Protein AF-A0A971RB36-F1 (afdb_monomer)

Radius of gyration: 19.67 Å; Cα contacts (8 Å, |Δi|>4): 35; chains: 1; bounding box: 32×28×58 Å

pLDDT: mean 81.43, std 14.9, range [55.38, 97.12]

Sequence (57 aa):
MKRIIYLLLATLFVVTSCNKYSYESVPGDPLEARIYTLDNGLKVYMVVNKDEPRVNA

Solvent-accessible surface area (backbone atoms only — not comparable to full-atom values): 3992 Å² total; per-residue (Å²): 116,67,68,60,54,56,55,59,55,57,61,66,70,71,73,81,83,82,72,97,71,76,66,48,72,62,92,88,49,91,68,65,45,39,38,32,75,46,98,86,70,51,75,48,79,46,63,84,74,79,91,56,91,77,88,80,133

Nearest PDB structures (foldseek):
  5vhs-assembly1_A  TM=3.727E-01  e=1.964E+00  Homo sapiens
  5vhh-assembly1_A  TM=3.431E-01  e=3.782E+00  Homo sapiens
  5vgz-assembly1_A  TM=3.404E-01  e=4.915E+00  Homo sapiens
  5vhi-assembly1_A  TM=3.349E-01  e=7.774E+00  Homo sapiens
  5f3h-assembly2_K  TM=2.613E-01  e=8.301E+00  Homo sapiens

Foldseek 3Di:
DVVVVVVVVVVVVPPPPDDPFDWDFDPPPPQRWTWGQDPVRDIDTDGDDPPDDDDDD

Mean predicted aligned error: 10.94 Å

Structure (mmCIF, N/CA/C/O backbone):
data_AF-A0A971RB36-F1
#
_entry.id   AF-A0A971RB36-F1
#
loop_
_atom_site.group_PDB
_atom_site.id
_atom_site.type_symbol
_atom_site.label_atom_id
_atom_site.label_alt_id
_atom_site.label_comp_id
_atom_site.label_asym_id
_atom_site.label_entity_id
_atom_site.label_seq_id
_atom_site.pdbx_PDB_ins_code
_atom_site.Cartn_x
_atom_site.Cartn_y
_atom_site.Cartn_z
_atom_site.occupancy
_atom_site.B_iso_or_equiv
_atom_site.auth_seq_id
_atom_site.auth_comp_id
_atom_site.auth_asym_id
_atom_site.auth_atom_id
_atom_site.pdbx_PDB_model_num
ATOM 1 N N . MET A 1 1 ? 12.084 -17.554 41.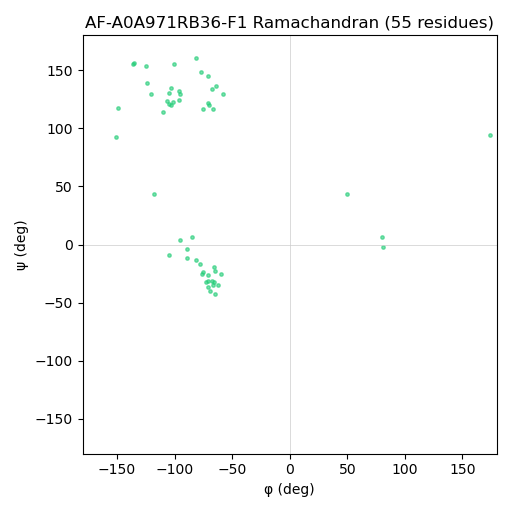945 1.00 60.69 1 MET A N 1
ATOM 2 C CA . MET A 1 1 ? 10.977 -17.720 40.971 1.00 60.69 1 MET A CA 1
ATOM 3 C C . MET A 1 1 ? 10.496 -16.399 40.363 1.00 60.69 1 MET A C 1
ATOM 5 O O . MET A 1 1 ? 10.329 -16.344 39.157 1.00 60.69 1 MET A O 1
ATOM 9 N N . LYS A 1 2 ? 10.375 -15.302 41.130 1.00 58.59 2 LYS A N 1
ATOM 10 C CA . LYS A 1 2 ? 9.939 -13.993 40.592 1.00 58.59 2 LYS A CA 1
ATOM 11 C C . LYS A 1 2 ? 10.915 -13.346 39.586 1.00 58.59 2 LYS A C 1
ATOM 13 O O . LYS A 1 2 ? 10.475 -12.715 38.641 1.00 58.59 2 LYS A O 1
ATOM 18 N N . ARG A 1 3 ? 12.233 -13.563 39.72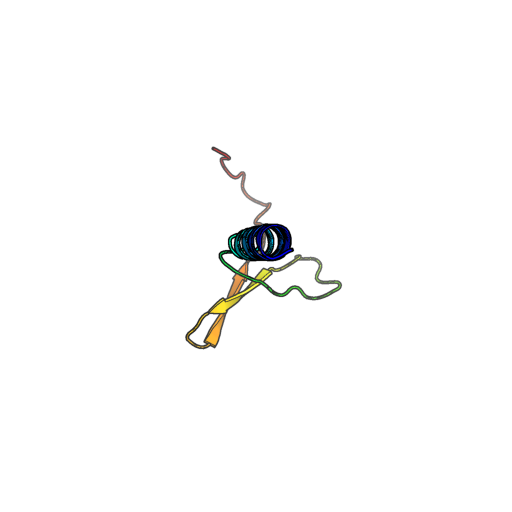5 1.00 66.12 3 ARG A N 1
ATOM 19 C CA . ARG A 1 3 ? 13.261 -13.038 38.793 1.00 66.12 3 ARG A CA 1
ATOM 20 C C . ARG A 1 3 ? 13.123 -13.559 37.356 1.00 66.12 3 ARG A C 1
ATOM 22 O O . ARG A 1 3 ? 13.358 -12.809 36.421 1.00 66.12 3 ARG A O 1
ATOM 29 N N . ILE A 1 4 ? 12.697 -14.814 37.199 1.00 74.06 4 ILE A N 1
ATOM 30 C CA . ILE A 1 4 ? 12.431 -15.422 35.886 1.00 74.06 4 ILE A CA 1
ATOM 31 C C . ILE A 1 4 ? 11.170 -14.805 35.263 1.00 74.06 4 ILE A C 1
ATOM 33 O O . ILE A 1 4 ? 11.152 -14.534 34.069 1.00 74.06 4 ILE A O 1
ATOM 37 N N . ILE A 1 5 ? 10.159 -14.491 36.084 1.00 74.88 5 ILE A N 1
ATOM 38 C CA . ILE A 1 5 ? 8.939 -13.791 35.650 1.00 74.88 5 ILE A CA 1
ATOM 39 C C . ILE A 1 5 ? 9.266 -12.367 35.173 1.00 74.88 5 ILE A C 1
ATOM 41 O O . ILE A 1 5 ? 8.788 -11.957 34.122 1.00 74.88 5 ILE A O 1
ATOM 45 N N . TYR A 1 6 ? 10.129 -11.634 35.887 1.00 73.75 6 TYR A N 1
ATOM 46 C CA . TYR A 1 6 ? 10.564 -10.298 35.457 1.00 73.75 6 TYR A CA 1
ATOM 47 C C . TYR A 1 6 ? 11.405 -10.324 34.169 1.00 73.75 6 TYR A C 1
ATOM 49 O O . TYR A 1 6 ? 11.270 -9.426 33.344 1.00 73.75 6 TYR A O 1
ATOM 57 N N . LEU A 1 7 ? 12.223 -11.363 33.959 1.00 70.31 7 LEU A N 1
ATOM 58 C CA . LEU A 1 7 ? 12.981 -11.554 32.715 1.00 70.31 7 LEU A CA 1
ATOM 59 C C . LEU A 1 7 ? 12.076 -11.898 31.520 1.00 70.31 7 LEU A C 1
ATOM 61 O O . LEU A 1 7 ? 12.281 -11.359 30.438 1.00 70.31 7 LEU A O 1
ATOM 65 N N . LEU A 1 8 ? 11.050 -12.731 31.719 1.00 69.00 8 LEU A N 1
ATOM 66 C CA . LEU A 1 8 ? 10.038 -13.043 30.699 1.00 69.00 8 LEU A CA 1
ATOM 67 C C . LEU A 1 8 ? 9.141 -11.843 30.354 1.00 69.00 8 LEU A C 1
ATOM 69 O O . LEU A 1 8 ? 8.704 -11.708 29.217 1.00 69.00 8 LEU A O 1
ATOM 73 N N . LEU A 1 9 ? 8.875 -10.955 31.315 1.00 66.69 9 LEU A N 1
ATOM 74 C CA . LEU A 1 9 ? 8.088 -9.741 31.080 1.00 66.69 9 LEU A CA 1
ATOM 75 C C . LEU A 1 9 ? 8.870 -8.690 30.270 1.00 66.69 9 LEU A C 1
ATOM 77 O O . LEU A 1 9 ? 8.284 -7.963 29.471 1.00 66.69 9 LEU A O 1
ATOM 81 N N . ALA A 1 10 ? 10.195 -8.630 30.442 1.00 65.88 10 ALA A N 1
ATOM 82 C CA . ALA A 1 10 ? 11.062 -7.688 29.737 1.00 65.88 10 ALA A CA 1
ATOM 83 C C . ALA A 1 10 ? 11.229 -8.013 28.239 1.00 65.88 10 ALA A C 1
ATOM 85 O O . ALA A 1 10 ? 11.365 -7.098 27.429 1.00 65.88 10 ALA A O 1
ATOM 86 N N . THR A 1 11 ? 11.180 -9.290 27.843 1.00 62.88 11 THR A N 1
ATOM 87 C CA . THR A 1 11 ? 11.305 -9.696 26.430 1.00 62.88 11 THR A CA 1
ATOM 88 C C . THR A 1 11 ? 10.039 -9.434 25.613 1.00 62.88 11 THR A C 1
ATOM 90 O O . THR A 1 11 ? 10.134 -9.209 24.409 1.00 62.88 11 THR A O 1
ATOM 93 N N . LEU A 1 12 ? 8.864 -9.389 26.250 1.00 61.31 12 LEU A N 1
ATOM 94 C CA . LEU A 1 12 ? 7.592 -9.107 25.575 1.00 61.31 12 LEU A CA 1
ATOM 95 C C . LEU A 1 12 ? 7.474 -7.637 25.124 1.00 61.31 12 LEU A C 1
ATOM 97 O O . LEU A 1 12 ? 6.792 -7.340 24.147 1.00 61.31 12 LEU A O 1
ATOM 101 N N . PHE A 1 13 ? 8.172 -6.715 25.796 1.00 57.53 13 PHE A N 1
ATOM 102 C CA . PHE A 1 13 ? 8.090 -5.273 25.522 1.00 57.53 13 PHE A CA 1
ATOM 103 C C . PHE A 1 13 ? 8.890 -4.824 24.282 1.00 57.53 13 PHE A C 1
ATOM 105 O O . PHE A 1 13 ? 8.650 -3.745 23.747 1.00 57.53 13 PHE A O 1
ATOM 112 N N . VAL A 1 14 ? 9.827 -5.647 23.794 1.00 58.28 14 VAL A N 1
ATOM 113 C CA . VAL A 1 14 ? 10.744 -5.296 22.687 1.00 58.28 14 VAL A CA 1
ATOM 114 C C . VAL A 1 14 ? 10.103 -5.460 21.297 1.00 58.28 14 VAL A C 1
ATOM 116 O O . VAL A 1 14 ? 10.626 -4.954 20.310 1.00 58.28 14 VAL A O 1
ATOM 119 N N . VAL A 1 15 ? 8.949 -6.122 21.186 1.00 57.72 15 VAL A N 1
ATOM 120 C CA . VAL A 1 15 ? 8.424 -6.590 19.886 1.00 57.72 15 VAL A CA 1
ATOM 121 C C . VAL A 1 15 ? 7.526 -5.562 19.168 1.00 57.72 15 VAL A C 1
ATOM 123 O O . VAL A 1 15 ? 7.118 -5.788 18.035 1.00 57.72 15 VAL A O 1
ATOM 126 N N . THR A 1 16 ? 7.219 -4.404 19.766 1.00 57.53 16 THR A N 1
ATOM 127 C CA . THR A 1 16 ? 6.155 -3.519 19.236 1.00 57.53 16 THR A CA 1
ATOM 128 C C . THR A 1 16 ? 6.602 -2.376 18.310 1.00 57.53 16 THR A C 1
ATOM 130 O O . THR A 1 16 ? 5.768 -1.561 17.918 1.00 57.53 16 THR A O 1
ATOM 133 N N . SER A 1 17 ? 7.880 -2.258 17.944 1.00 57.62 17 SER A N 1
ATOM 134 C CA . SER A 1 17 ? 8.414 -1.034 17.315 1.00 57.62 17 SER A CA 1
ATOM 135 C C . SER A 1 17 ? 8.962 -1.211 15.895 1.00 57.62 17 SER A C 1
ATOM 137 O O . SER A 1 17 ? 9.996 -0.643 15.550 1.00 57.62 17 SER A O 1
ATOM 139 N N . CYS A 1 18 ? 8.264 -1.944 15.024 1.00 60.62 18 CYS A N 1
ATOM 140 C CA . CYS A 1 18 ? 8.594 -1.920 13.597 1.00 60.62 18 CYS A CA 1
ATOM 141 C C . CYS A 1 18 ? 7.368 -2.182 12.721 1.00 60.62 18 CYS A C 1
ATOM 143 O O . CYS A 1 18 ? 7.026 -3.331 12.477 1.00 60.62 18 CYS A O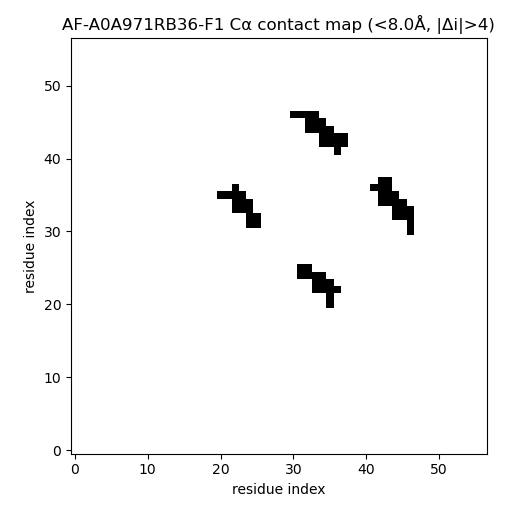 1
ATOM 145 N N . ASN A 1 19 ? 6.688 -1.111 12.306 1.00 58.59 19 ASN A N 1
ATOM 146 C CA . ASN A 1 19 ? 5.971 -0.944 11.033 1.00 58.59 19 ASN A CA 1
ATOM 147 C C . ASN A 1 19 ? 5.229 0.395 11.121 1.00 58.59 19 ASN A C 1
ATOM 149 O O . ASN A 1 19 ? 4.144 0.472 11.686 1.00 58.59 19 ASN A O 1
ATOM 153 N N . LYS A 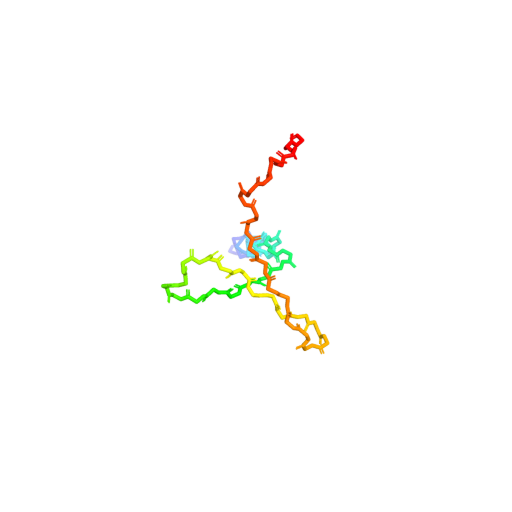1 20 ? 5.837 1.482 10.627 1.00 66.12 20 LYS A N 1
ATOM 154 C CA . LYS A 1 20 ? 5.210 2.813 10.713 1.00 66.12 20 LYS A CA 1
ATOM 155 C C . LYS A 1 20 ? 3.913 2.918 9.899 1.00 66.12 20 LYS A C 1
ATOM 157 O O . LYS A 1 20 ? 3.095 3.759 10.238 1.00 66.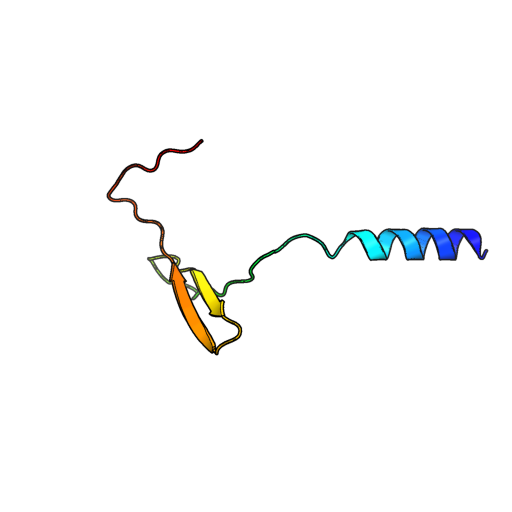12 20 LYS A O 1
ATOM 162 N N . TYR A 1 21 ? 3.720 2.070 8.883 1.00 74.31 21 TYR A N 1
ATOM 163 C CA . TYR A 1 21 ? 2.519 2.054 8.044 1.00 74.31 21 TYR A CA 1
ATOM 164 C C . TYR A 1 21 ? 2.239 0.633 7.538 1.00 74.31 21 TYR A C 1
ATOM 166 O O . TYR A 1 21 ? 3.062 0.068 6.815 1.00 74.31 21 TYR A O 1
ATOM 174 N N . SER A 1 22 ? 1.094 0.055 7.907 1.00 86.50 22 SER A N 1
ATOM 175 C CA . SER A 1 22 ? 0.579 -1.164 7.278 1.00 86.50 22 SER A CA 1
ATOM 176 C C . SER A 1 22 ? -0.049 -0.828 5.925 1.00 86.50 22 SER A C 1
ATOM 178 O O . SER A 1 22 ? -0.584 0.263 5.726 1.00 86.50 22 SER A O 1
ATOM 180 N N . TYR A 1 23 ? 0.032 -1.764 4.985 1.00 93.38 23 TYR A N 1
ATOM 181 C CA . TYR A 1 23 ? -0.629 -1.662 3.690 1.00 93.38 23 TYR A CA 1
ATOM 182 C C . TYR A 1 23 ? -1.291 -2.986 3.334 1.00 93.38 23 TYR A C 1
ATOM 184 O O . TYR A 1 23 ? -0.872 -4.050 3.791 1.00 93.38 23 TYR A O 1
ATOM 192 N N . GLU A 1 24 ? -2.311 -2.903 2.493 1.00 94.69 24 GLU A N 1
ATOM 193 C CA . GLU A 1 24 ? -2.973 -4.044 1.873 1.00 94.69 24 GLU A CA 1
ATOM 194 C C . GLU A 1 24 ? -2.468 -4.211 0.434 1.00 94.69 24 GLU A C 1
ATOM 196 O O . GLU A 1 24 ? -2.012 -3.250 -0.198 1.00 94.69 24 GLU A O 1
ATOM 201 N N . SER A 1 25 ? -2.555 -5.432 -0.087 1.00 94.88 25 SER A N 1
ATOM 202 C CA . SER A 1 25 ? -2.296 -5.755 -1.491 1.00 94.88 25 SER A CA 1
ATOM 203 C C . SER A 1 25 ? -3.385 -6.682 -2.026 1.00 94.88 25 SER A C 1
ATOM 205 O O . SER A 1 25 ? -4.051 -7.390 -1.265 1.00 94.88 25 SER A O 1
ATOM 207 N N . VAL A 1 26 ? -3.584 -6.669 -3.344 1.00 95.38 26 VAL A N 1
ATOM 208 C CA . VAL A 1 26 ? -4.573 -7.518 -4.016 1.00 95.38 26 VAL A CA 1
ATOM 209 C C . VAL A 1 26 ? -3.856 -8.707 -4.664 1.00 95.38 26 VAL A C 1
ATOM 211 O O . VAL A 1 26 ? -2.959 -8.498 -5.484 1.00 95.38 26 VAL A O 1
ATOM 214 N N . PRO A 1 27 ? -4.220 -9.961 -4.330 1.00 95.75 27 PRO A N 1
ATOM 215 C CA . PRO A 1 27 ? -3.637 -11.132 -4.974 1.00 95.75 27 PRO A CA 1
ATOM 216 C C . PRO A 1 27 ? -3.854 -11.108 -6.490 1.00 95.75 27 PRO A C 1
ATOM 218 O O . PRO A 1 27 ? -4.980 -10.948 -6.957 1.00 95.75 27 PRO A O 1
ATOM 221 N N . GLY A 1 28 ? -2.777 -11.298 -7.253 1.00 95.62 28 GLY A N 1
ATOM 222 C CA . GLY A 1 28 ? -2.825 -11.308 -8.717 1.00 95.62 28 GLY A CA 1
ATOM 223 C C . GLY A 1 28 ? -2.848 -9.926 -9.377 1.00 95.62 28 GLY A C 1
ATOM 224 O O . GLY A 1 28 ? -2.993 -9.865 -10.595 1.00 95.62 28 GLY A O 1
ATOM 225 N N . ASP A 1 29 ? -2.690 -8.835 -8.621 1.00 94.81 29 ASP A N 1
ATOM 226 C CA . ASP A 1 29 ? -2.501 -7.505 -9.204 1.00 94.81 29 ASP A CA 1
ATOM 227 C C . ASP A 1 29 ? -1.151 -7.428 -9.945 1.00 94.81 29 ASP A C 1
ATOM 229 O O . ASP A 1 29 ? -0.102 -7.528 -9.301 1.00 94.81 29 ASP A O 1
ATOM 233 N N . PRO A 1 30 ? -1.138 -7.222 -11.277 1.00 93.81 30 PRO A N 1
ATOM 234 C CA . PRO A 1 30 ? 0.103 -7.124 -12.043 1.00 93.81 30 PRO A CA 1
ATOM 235 C C . PRO A 1 30 ? 0.940 -5.889 -11.683 1.00 93.81 30 PRO A C 1
ATOM 237 O O . PRO A 1 30 ? 2.130 -5.848 -11.997 1.00 93.81 30 PRO A O 1
ATOM 240 N N . LEU A 1 31 ? 0.332 -4.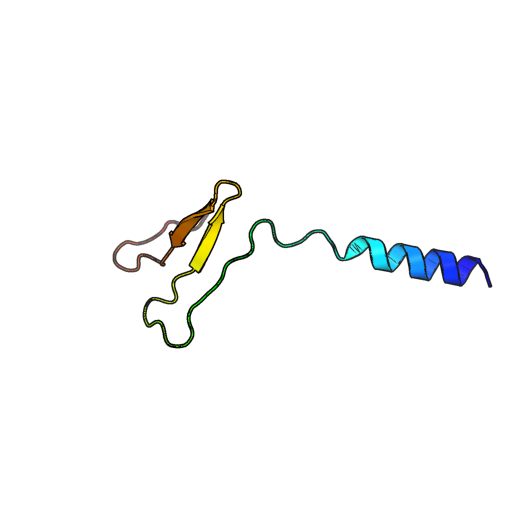875 -11.062 1.00 93.88 31 LEU A N 1
ATOM 241 C CA . LEU A 1 31 ? 1.011 -3.653 -10.641 1.00 93.88 31 LEU A CA 1
ATOM 242 C C . LEU A 1 31 ? 1.592 -3.753 -9.227 1.00 93.88 31 LEU A C 1
ATOM 244 O O . LEU A 1 31 ? 2.376 -2.884 -8.847 1.00 93.88 31 LEU A O 1
ATOM 248 N N . GLU A 1 32 ? 1.239 -4.792 -8.462 1.00 94.25 32 GLU A N 1
ATOM 249 C CA . GLU A 1 32 ? 1.639 -4.971 -7.060 1.00 94.25 32 GLU A CA 1
ATOM 250 C C . GLU A 1 32 ? 1.389 -3.709 -6.209 1.00 94.25 32 GLU A C 1
ATOM 252 O O . GLU A 1 32 ? 2.239 -3.274 -5.420 1.00 94.25 32 GLU A O 1
ATOM 257 N N . ALA A 1 33 ? 0.224 -3.081 -6.389 1.00 96.06 33 ALA A N 1
ATOM 258 C CA . ALA A 1 33 ? -0.108 -1.834 -5.723 1.00 96.06 33 ALA A CA 1
ATOM 259 C C . ALA A 1 33 ? -0.187 -2.016 -4.201 1.00 96.06 33 ALA A C 1
ATOM 261 O O . ALA A 1 33 ? -0.785 -2.960 -3.676 1.00 96.06 33 ALA A O 1
ATOM 262 N N . ARG A 1 34 ? 0.395 -1.057 -3.477 1.00 95.69 34 ARG A N 1
ATOM 263 C CA . ARG A 1 34 ? 0.296 -0.950 -2.019 1.00 95.69 34 ARG A CA 1
ATOM 264 C C . ARG A 1 34 ? -0.817 0.019 -1.668 1.00 95.69 34 ARG A C 1
ATOM 266 O O . ARG A 1 34 ? -0.793 1.168 -2.114 1.00 95.69 34 ARG A O 1
ATOM 273 N N . ILE A 1 35 ? -1.768 -0.440 -0.864 1.00 96.50 35 ILE A N 1
ATOM 274 C CA . ILE A 1 35 ? -2.961 0.317 -0.491 1.00 96.50 35 ILE A CA 1
ATOM 275 C C . ILE A 1 35 ? -2.856 0.709 0.981 1.00 96.50 35 ILE A C 1
ATOM 277 O O . ILE A 1 35 ? -2.891 -0.148 1.862 1.00 96.50 35 ILE A O 1
ATOM 281 N N . TYR A 1 36 ? -2.749 2.006 1.249 1.00 95.69 36 TYR A N 1
ATOM 282 C CA . TYR A 1 36 ? -2.745 2.562 2.601 1.00 95.69 36 TYR A CA 1
ATOM 283 C C . TYR A 1 36 ? -4.103 3.182 2.904 1.00 95.69 36 TYR A C 1
ATOM 285 O O . TYR A 1 36 ? -4.623 3.938 2.085 1.00 95.69 36 TYR A O 1
ATOM 293 N N . THR A 1 37 ? -4.648 2.914 4.088 1.00 94.94 37 THR A N 1
ATOM 294 C CA . THR A 1 37 ? -5.817 3.634 4.605 1.00 94.94 37 THR A CA 1
ATOM 295 C C . THR A 1 37 ? -5.335 4.637 5.644 1.00 94.94 37 THR A C 1
ATOM 297 O O . THR A 1 37 ? -4.699 4.254 6.622 1.00 94.94 37 THR A O 1
ATOM 300 N N . LEU A 1 38 ? -5.592 5.920 5.402 1.00 93.38 38 LEU A N 1
ATOM 301 C CA . LEU A 1 38 ? -5.263 7.010 6.316 1.00 93.38 38 LEU A CA 1
ATOM 302 C C . LEU A 1 38 ? -6.326 7.127 7.416 1.00 93.38 38 LEU A C 1
ATOM 304 O O . LEU A 1 38 ? -7.467 6.704 7.231 1.00 93.38 38 LEU A O 1
ATOM 308 N N . ASP A 1 39 ? -5.987 7.778 8.528 1.00 92.19 39 ASP A N 1
ATOM 309 C CA . ASP A 1 39 ? -6.892 7.941 9.680 1.00 92.19 39 ASP A CA 1
ATOM 310 C C . ASP A 1 39 ? -8.195 8.684 9.334 1.00 92.19 39 ASP A C 1
ATOM 312 O O . ASP A 1 39 ? -9.226 8.487 9.972 1.00 92.19 39 ASP A O 1
ATOM 316 N N . ASN A 1 40 ? -8.172 9.521 8.293 1.00 96.00 40 ASN A N 1
ATOM 317 C CA . ASN A 1 40 ? -9.350 10.222 7.777 1.00 96.00 40 ASN A CA 1
ATOM 318 C C . ASN A 1 40 ? -10.184 9.389 6.781 1.00 96.00 40 ASN A C 1
ATOM 320 O O . ASN A 1 40 ? -11.098 9.922 6.153 1.00 96.00 40 ASN A O 1
ATOM 324 N N . GLY A 1 41 ? -9.856 8.110 6.596 1.00 94.88 41 GLY A N 1
ATOM 325 C CA . GLY A 1 41 ? -10.548 7.187 5.698 1.00 94.88 41 GLY A CA 1
ATOM 326 C C . GLY A 1 41 ? -10.149 7.292 4.224 1.00 94.88 41 GLY A C 1
ATOM 327 O O . GLY A 1 41 ? -10.645 6.510 3.412 1.00 94.88 41 GLY A O 1
ATOM 328 N N . LEU A 1 42 ? -9.253 8.214 3.847 1.00 97.12 42 LEU A N 1
ATOM 329 C CA . LEU A 1 42 ? -8.739 8.276 2.478 1.00 97.12 42 LEU A CA 1
ATOM 330 C C . LEU A 1 42 ? -7.806 7.099 2.191 1.00 97.12 42 LEU A C 1
ATOM 332 O O . LEU A 1 42 ? -7.033 6.675 3.051 1.00 97.12 42 LEU A O 1
ATOM 336 N N . LYS A 1 43 ? -7.845 6.607 0.950 1.00 96.06 43 LYS A N 1
ATOM 337 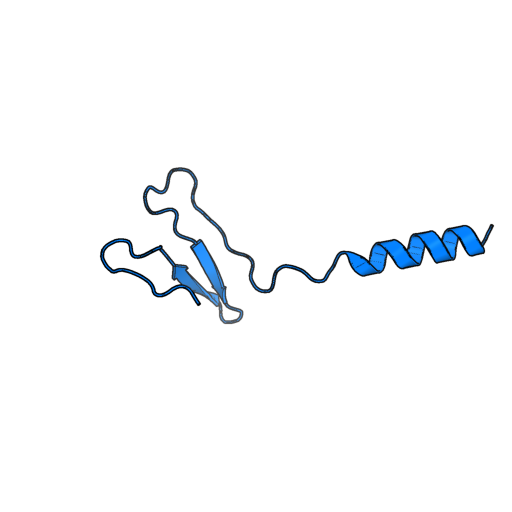C CA . LYS A 1 43 ? -6.955 5.544 0.478 1.00 96.06 43 LYS A CA 1
ATOM 338 C C . LYS A 1 43 ? -5.869 6.098 -0.437 1.00 96.06 43 LYS A C 1
ATOM 340 O O . LYS A 1 43 ? -6.171 6.803 -1.397 1.00 96.06 43 LYS A O 1
ATOM 345 N N . VAL A 1 44 ? -4.618 5.740 -0.159 1.00 96.19 44 VAL A N 1
ATOM 346 C CA . VAL A 1 44 ? -3.460 6.044 -1.009 1.00 96.19 44 VAL A CA 1
ATOM 347 C C . VAL A 1 44 ? -3.025 4.764 -1.708 1.00 96.19 44 VAL A C 1
ATOM 349 O O . VAL A 1 44 ? -2.721 3.771 -1.050 1.00 96.19 44 VAL A O 1
ATOM 352 N N . TYR A 1 45 ? -2.975 4.805 -3.037 1.00 96.19 45 TYR A N 1
ATOM 353 C CA . TYR A 1 45 ? -2.513 3.704 -3.877 1.00 96.19 45 TYR A CA 1
ATOM 354 C C . TYR A 1 45 ? -1.120 4.041 -4.395 1.00 96.19 45 TYR A C 1
ATOM 356 O O . TYR A 1 45 ? -0.930 5.067 -5.048 1.00 96.19 45 TYR A O 1
ATOM 364 N N . MET A 1 46 ? -0.139 3.198 -4.086 1.00 94.62 46 MET A N 1
ATOM 365 C CA . MET A 1 46 ? 1.249 3.396 -4.494 1.00 94.62 46 MET A CA 1
ATOM 366 C C . MET A 1 46 ? 1.738 2.226 -5.339 1.00 94.62 46 MET A C 1
ATOM 368 O O . MET A 1 46 ? 1.653 1.075 -4.919 1.00 94.62 46 MET A O 1
ATOM 372 N N . VAL A 1 47 ? 2.321 2.545 -6.492 1.00 94.25 47 VAL A N 1
ATOM 373 C CA . VAL A 1 47 ? 3.006 1.606 -7.387 1.00 94.25 47 VAL A CA 1
ATOM 374 C C . VAL A 1 47 ? 4.430 2.095 -7.642 1.00 94.25 47 VAL A C 1
ATOM 376 O O . VAL A 1 47 ? 4.723 3.289 -7.547 1.00 94.25 47 VAL A O 1
ATOM 379 N N . VAL A 1 48 ? 5.341 1.172 -7.943 1.00 90.19 48 VAL A N 1
ATOM 380 C CA . VAL A 1 48 ? 6.693 1.525 -8.380 1.00 90.19 48 VAL A CA 1
ATOM 381 C C . VAL A 1 48 ? 6.635 2.013 -9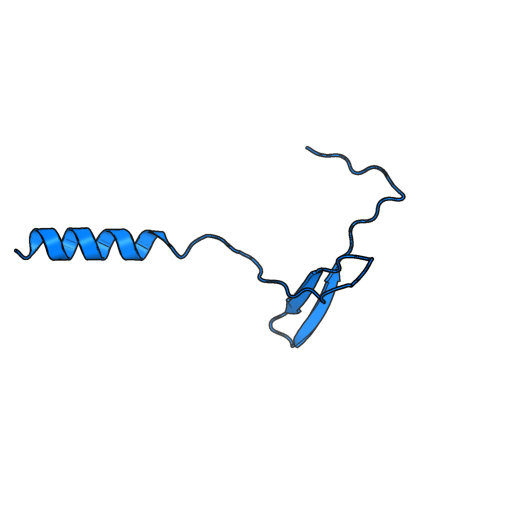.824 1.00 90.19 48 VAL A C 1
ATOM 383 O O . VAL A 1 48 ? 6.325 1.235 -10.723 1.00 90.19 48 VAL A O 1
ATOM 386 N N . ASN A 1 49 ? 6.985 3.278 -10.052 1.00 91.19 49 ASN A N 1
ATOM 387 C CA . ASN A 1 49 ? 7.265 3.762 -11.400 1.00 91.19 49 ASN A CA 1
ATOM 388 C C . ASN A 1 49 ? 8.594 3.157 -11.889 1.00 91.19 49 ASN A C 1
ATOM 390 O O . ASN A 1 49 ? 9.619 3.323 -11.224 1.00 91.19 49 ASN A O 1
ATOM 394 N N . LYS A 1 50 ? 8.557 2.434 -13.015 1.00 89.00 50 LYS A N 1
ATOM 395 C CA . LYS A 1 50 ? 9.726 1.798 -13.649 1.00 89.00 50 LYS A CA 1
ATOM 396 C C . LYS A 1 50 ? 10.207 2.541 -14.898 1.00 89.00 50 LYS A C 1
ATOM 398 O O . LYS A 1 50 ? 11.272 2.203 -15.406 1.00 89.00 50 LYS A O 1
ATOM 403 N N . ASP A 1 51 ? 9.448 3.526 -15.369 1.00 91.44 51 ASP A N 1
ATOM 404 C CA . ASP A 1 51 ? 9.749 4.259 -16.602 1.00 91.44 51 ASP A CA 1
ATOM 405 C C . ASP A 1 51 ? 10.896 5.259 -16.404 1.00 91.44 51 ASP A C 1
ATOM 407 O O . ASP A 1 51 ? 11.596 5.613 -17.351 1.00 91.44 51 ASP A O 1
ATOM 411 N N . GLU A 1 52 ? 11.125 5.683 -15.159 1.00 86.94 52 GLU A N 1
ATOM 412 C CA . GLU A 1 52 ? 12.136 6.674 -14.803 1.00 86.94 52 GLU A CA 1
ATOM 413 C C . GLU A 1 52 ? 13.112 6.132 -13.742 1.00 86.94 52 GLU A C 1
ATOM 415 O O . GLU A 1 52 ? 12.693 5.479 -12.777 1.00 86.94 52 GLU A O 1
ATOM 420 N N . PRO A 1 53 ? 14.427 6.406 -13.870 1.00 85.44 53 PRO A N 1
ATOM 421 C CA . PRO A 1 53 ? 15.412 5.985 -12.884 1.00 85.44 53 PRO A CA 1
ATOM 422 C C . PRO A 1 53 ? 15.214 6.728 -11.558 1.00 85.44 53 PRO A C 1
ATOM 424 O O . PRO A 1 53 ? 15.096 7.952 -11.516 1.00 85.44 53 PRO A O 1
ATOM 427 N N . ARG A 1 54 ? 15.245 5.988 -10.444 1.00 82.19 54 ARG A N 1
ATOM 428 C CA . ARG A 1 54 ? 15.250 6.569 -9.095 1.00 82.19 54 ARG A CA 1
ATOM 429 C C . ARG A 1 54 ? 16.675 6.670 -8.568 1.00 82.19 54 ARG A C 1
ATOM 431 O O . ARG A 1 54 ? 17.418 5.692 -8.599 1.00 82.19 54 ARG A O 1
ATOM 438 N N . VAL A 1 55 ? 17.034 7.835 -8.036 1.00 77.19 55 VAL A N 1
ATOM 439 C CA . VAL A 1 55 ? 18.264 7.990 -7.251 1.00 77.19 55 VAL A CA 1
ATOM 440 C C . VAL A 1 55 ? 18.073 7.256 -5.924 1.00 77.19 55 VAL A C 1
ATOM 442 O O . VAL A 1 55 ? 17.152 7.570 -5.170 1.00 77.19 55 VAL A O 1
ATOM 445 N N . ASN A 1 56 ? 18.924 6.269 -5.657 1.00 77.19 56 ASN A N 1
ATOM 446 C CA . ASN A 1 56 ? 19.033 5.639 -4.344 1.00 77.19 56 ASN A CA 1
ATOM 447 C C . ASN A 1 56 ? 20.183 6.335 -3.603 1.00 77.19 56 ASN A C 1
ATOM 449 O O . ASN A 1 56 ? 21.247 6.519 -4.195 1.00 77.19 56 ASN A O 1
ATOM 453 N N . ALA A 1 57 ? 19.931 6.781 -2.370 1.00 55.38 57 ALA A N 1
ATOM 454 C CA . ALA A 1 57 ? 20.928 7.431 -1.516 1.00 55.38 57 ALA A CA 1
ATOM 455 C C . ALA A 1 57 ? 21.876 6.413 -0.871 1.00 55.38 57 ALA A C 1
ATOM 457 O O . ALA A 1 57 ? 21.413 5.278 -0.604 1.00 55.38 57 ALA A O 1
#

Secondary structur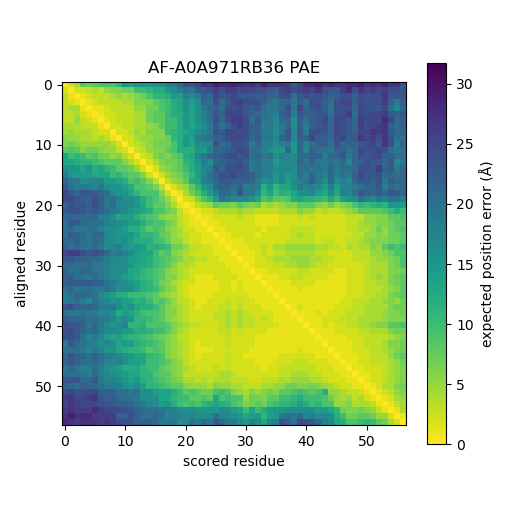e (DSSP, 8-state):
-HHHHHHHHHHHGGGG---S---B--TT-TT--EEEEPTTS-EEEE----SSPPPP-